Protein AF-A0A6J0XPY8-F1 (afdb_monomer_lite)

Sequence (88 aa):
MQLDFQQFLMKLEKLTDIRPIPDKEFVETYIKAYYLTENDMERWIKEHREYSTKQLTNLVNVCLGSHINKKARQKLLSAIDDIDRPKR

Foldseek 3Di:
DLVVLVVVCVVVVVVDVDPPDPCSCVVNVLVVLLVDDLVVLLVVLLVDPVDDLVSNLVSLCRSAVPPHDPVSSVVSNVSSVVSPDDDD

Radius of gyration: 15.38 Å; chains: 1; bounding box: 34×34×37 Å

Secondary structure (DSSP, 8-state):
-HHHHHHHHHHHTTT---SSPTTHHHHHHHHHHTT--HHHHHHHHHH--SS-HHHHHHHHHHHTTTTS-HHHHHHHHHHHHHHSS---

pLDDT: mean 88.81, std 11.08, range [43.78, 97.5]

Structure (mmCIF, N/CA/C/O backbone):
data_AF-A0A6J0XPY8-F1
#
_entry.id   AF-A0A6J0XPY8-F1
#
loop_
_atom_site.group_PDB
_atom_site.id
_atom_site.type_symbol
_atom_site.label_atom_id
_atom_site.label_alt_id
_atom_site.label_comp_id
_atom_site.label_asym_id
_atom_site.label_entity_id
_atom_site.label_seq_id
_atom_site.pdbx_PDB_ins_code
_atom_site.Cartn_x
_atom_site.Cartn_y
_atom_site.Cartn_z
_atom_site.occupancy
_atom_site.B_iso_or_equiv
_atom_site.auth_seq_id
_atom_site.auth_comp_id
_atom_site.auth_asym_id
_atom_site.auth_atom_id
_atom_site.pdbx_PDB_model_num
ATOM 1 N N . MET A 1 1 ? -6.295 -11.238 -0.868 1.00 85.50 1 MET A N 1
ATOM 2 C CA . MET A 1 1 ? -5.835 -10.063 -0.097 1.00 85.50 1 MET A CA 1
ATOM 3 C C . MET A 1 1 ? -6.935 -9.036 0.142 1.00 85.50 1 MET A C 1
ATOM 5 O O . MET A 1 1 ? -7.159 -8.693 1.293 1.00 85.50 1 MET A O 1
ATOM 9 N N . GLN A 1 2 ? -7.655 -8.548 -0.881 1.00 90.69 2 GLN A N 1
ATOM 10 C CA . GLN A 1 2 ? -8.718 -7.549 -0.657 1.00 90.69 2 GLN A CA 1
ATOM 11 C C . GLN A 1 2 ? -9.849 -8.065 0.253 1.00 90.69 2 GLN A C 1
ATOM 13 O O . GLN A 1 2 ? -10.243 -7.375 1.191 1.00 90.69 2 GLN A O 1
ATOM 18 N N . LEU A 1 3 ? -10.332 -9.291 0.017 1.00 95.25 3 LEU A N 1
ATOM 19 C CA . LEU A 1 3 ? -11.356 -9.915 0.864 1.00 95.25 3 LEU A CA 1
ATOM 20 C C . LEU A 1 3 ? -10.865 -10.126 2.300 1.00 95.25 3 LEU A C 1
ATOM 22 O O . LEU A 1 3 ? -11.604 -9.852 3.240 1.00 95.25 3 LEU A O 1
ATOM 26 N N . ASP A 1 4 ? -9.613 -10.552 2.475 1.00 96.69 4 ASP A N 1
ATOM 27 C CA . ASP A 1 4 ? -9.005 -10.754 3.795 1.00 96.69 4 ASP A CA 1
ATOM 28 C C . ASP A 1 4 ? -8.980 -9.450 4.602 1.00 96.69 4 ASP A C 1
ATOM 30 O O . ASP A 1 4 ? -9.355 -9.435 5.774 1.00 96.69 4 ASP A O 1
ATOM 34 N N . PHE A 1 5 ? -8.611 -8.337 3.959 1.00 96.88 5 PHE A N 1
ATOM 35 C CA . PHE A 1 5 ? -8.608 -7.024 4.599 1.00 96.88 5 PHE A CA 1
ATOM 36 C C . PHE A 1 5 ? -10.021 -6.545 4.952 1.00 96.88 5 PHE A C 1
ATOM 38 O O . PHE A 1 5 ? -10.232 -6.022 6.043 1.00 96.88 5 PHE A O 1
ATOM 45 N N . GLN A 1 6 ? -11.019 -6.796 4.098 1.00 96.44 6 GLN A N 1
ATOM 46 C CA . GLN 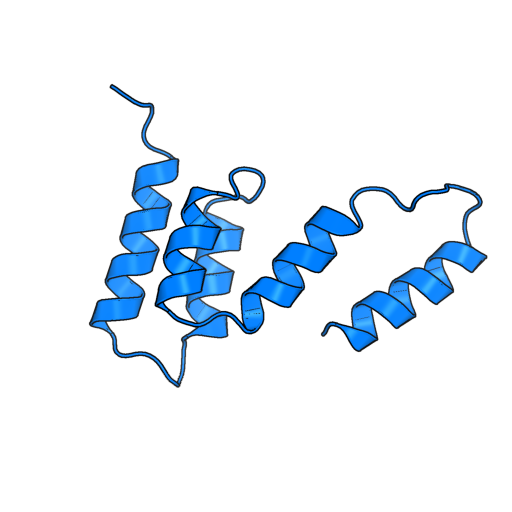A 1 6 ? -12.412 -6.508 4.456 1.00 96.44 6 GLN A CA 1
ATOM 47 C C . GLN A 1 6 ? -12.889 -7.339 5.652 1.00 96.44 6 GLN A C 1
ATOM 49 O O . GLN A 1 6 ? -13.503 -6.795 6.567 1.00 96.44 6 GLN A O 1
ATOM 54 N N . GLN A 1 7 ? -12.564 -8.634 5.692 1.00 97.50 7 GLN A N 1
ATOM 55 C CA . GLN A 1 7 ? -12.889 -9.491 6.835 1.00 97.50 7 GLN A CA 1
ATOM 56 C C . GLN A 1 7 ? -12.187 -9.032 8.117 1.00 97.50 7 GLN A C 1
ATOM 58 O O . GLN A 1 7 ? -12.782 -9.080 9.195 1.00 97.50 7 GLN A O 1
ATOM 63 N N . PHE A 1 8 ? -10.942 -8.563 8.013 1.00 96.88 8 PHE A N 1
ATOM 64 C CA . PHE A 1 8 ? -10.228 -7.948 9.127 1.00 96.88 8 PHE A CA 1
ATOM 65 C C . PHE A 1 8 ? -10.959 -6.702 9.641 1.00 96.88 8 PHE A C 1
ATOM 67 O O . PHE A 1 8 ? -11.235 -6.630 10.837 1.00 96.88 8 PHE A O 1
ATOM 74 N N . LEU A 1 9 ? -11.351 -5.777 8.757 1.00 96.75 9 LEU A N 1
ATOM 75 C CA . LEU A 1 9 ? -12.096 -4.571 9.137 1.00 96.75 9 LEU A CA 1
ATOM 76 C C . LEU A 1 9 ? -13.427 -4.909 9.819 1.00 96.75 9 LEU A C 1
ATOM 78 O O . LEU A 1 9 ? -13.691 -4.398 10.902 1.00 96.75 9 LEU A O 1
ATOM 82 N N . MET A 1 10 ? -14.214 -5.840 9.267 1.00 95.81 10 MET A N 1
ATOM 83 C CA . MET A 1 10 ? -15.489 -6.270 9.867 1.00 95.81 10 MET A CA 1
ATOM 84 C C . MET A 1 10 ? -15.323 -6.841 11.281 1.00 95.81 10 MET A C 1
ATOM 86 O O . MET A 1 10 ? -16.224 -6.728 12.115 1.00 95.81 10 MET A O 1
ATOM 90 N N . LYS A 1 11 ? -14.197 -7.511 11.554 1.00 96.81 11 LYS A N 1
ATOM 91 C CA . LYS A 1 11 ? -13.878 -8.026 12.892 1.00 96.81 11 LYS A CA 1
ATOM 92 C C . LYS A 1 11 ? -13.378 -6.912 13.805 1.00 96.81 11 LYS A C 1
ATOM 94 O O . LYS A 1 11 ? -13.828 -6.842 14.942 1.00 96.81 11 LYS A O 1
ATOM 99 N N . LEU A 1 12 ? -12.498 -6.041 13.313 1.00 96.62 12 LEU A N 1
ATOM 100 C CA . LEU A 1 12 ? -11.940 -4.923 14.072 1.00 96.62 12 LEU A CA 1
ATOM 101 C C . LEU A 1 12 ? -13.031 -3.942 14.510 1.00 96.62 12 LEU A C 1
ATOM 103 O O . LEU A 1 12 ? -13.048 -3.530 15.663 1.00 96.62 12 LEU A O 1
ATOM 107 N N . GLU A 1 13 ? -13.989 -3.644 13.634 1.00 95.12 13 GLU A N 1
ATOM 108 C CA . GLU A 1 13 ? -15.145 -2.798 13.938 1.00 95.12 13 GLU A CA 1
ATOM 109 C C . GLU A 1 13 ? -15.968 -3.329 15.125 1.00 95.12 13 GLU A C 1
ATOM 111 O O . GLU A 1 13 ? -16.530 -2.549 15.884 1.00 95.12 13 GLU A O 1
ATOM 116 N N . LYS A 1 14 ? -16.002 -4.643 15.366 1.00 95.81 14 LYS A N 1
ATOM 117 C CA . LYS A 1 14 ? -16.690 -5.211 16.541 1.00 95.81 14 LYS A CA 1
ATOM 118 C C . LYS A 1 14 ? -15.901 -5.064 17.846 1.00 95.81 14 LYS A C 1
ATOM 120 O O . LYS A 1 14 ? -16.453 -5.326 18.908 1.00 95.81 14 LYS A O 1
ATOM 125 N N . LEU A 1 15 ? -14.619 -4.706 17.767 1.00 97.38 15 LEU A N 1
ATOM 126 C CA . LEU A 1 15 ? -13.693 -4.623 18.901 1.00 97.38 15 LEU A CA 1
ATOM 127 C C . LEU A 1 15 ? -13.369 -3.178 19.309 1.00 97.38 15 LEU A C 1
ATOM 129 O O . LEU A 1 15 ? -12.713 -2.968 20.325 1.00 97.38 15 LEU A O 1
ATOM 133 N N . THR A 1 16 ? -13.784 -2.185 18.521 1.00 96.38 16 THR A N 1
ATOM 134 C CA . THR A 1 16 ? -13.519 -0.767 18.783 1.00 96.38 16 THR A CA 1
ATOM 135 C C . THR A 1 16 ? -14.663 0.112 18.297 1.00 96.38 16 THR A C 1
ATOM 137 O O . THR A 1 16 ? -15.274 -0.181 17.269 1.00 96.38 16 THR A O 1
ATOM 140 N N . ASP A 1 17 ? -14.883 1.239 18.970 1.00 96.50 17 ASP A N 1
ATOM 141 C CA . ASP A 1 17 ? -15.849 2.266 18.563 1.00 96.50 17 ASP A CA 1
ATOM 142 C C . ASP A 1 17 ? -15.241 3.338 17.640 1.00 96.50 17 ASP A C 1
ATOM 144 O O . ASP A 1 17 ? -15.950 4.220 17.159 1.00 96.50 17 ASP A O 1
ATOM 148 N N . ILE A 1 18 ? -13.933 3.278 17.350 1.00 96.12 18 ILE A N 1
ATOM 149 C CA . ILE A 1 18 ? -13.259 4.263 16.489 1.00 96.12 18 ILE A CA 1
ATOM 150 C C . ILE A 1 18 ? -13.828 4.188 15.068 1.00 96.12 18 ILE A C 1
ATOM 152 O O . ILE A 1 18 ? -13.738 3.145 14.415 1.00 96.12 18 ILE A O 1
ATOM 156 N N . ARG A 1 19 ? -14.391 5.296 14.570 1.00 93.88 19 ARG A N 1
ATOM 157 C CA . ARG A 1 19 ? -14.936 5.414 13.210 1.00 93.88 19 ARG A CA 1
ATOM 158 C C . ARG A 1 19 ? -14.593 6.778 12.587 1.00 93.88 19 ARG A C 1
ATOM 160 O O . ARG A 1 19 ? -14.848 7.792 13.234 1.00 93.88 19 ARG A O 1
ATOM 167 N N . PRO A 1 20 ? -14.086 6.820 11.334 1.00 92.38 20 PRO A N 1
ATOM 168 C CA . PRO A 1 20 ? -13.693 5.676 10.498 1.00 92.38 20 PRO A CA 1
ATOM 169 C C . PRO A 1 20 ? -12.469 4.938 11.069 1.00 92.38 20 PRO A C 1
ATOM 171 O O . PRO A 1 20 ? -11.741 5.491 11.888 1.00 92.38 20 PRO A O 1
ATOM 174 N N . ILE A 1 21 ? -12.244 3.686 10.649 1.00 95.75 21 ILE A N 1
ATOM 175 C CA . ILE A 1 21 ? -11.012 2.964 11.004 1.00 95.75 21 ILE A CA 1
ATOM 176 C C . ILE A 1 21 ? -9.813 3.738 10.423 1.00 95.75 21 ILE A C 1
ATOM 178 O O . ILE A 1 21 ? -9.789 3.950 9.204 1.00 95.75 21 ILE A O 1
ATOM 182 N N . PRO A 1 22 ? -8.842 4.165 11.255 1.00 95.62 22 PRO A N 1
ATOM 183 C CA . PRO A 1 22 ? -7.666 4.893 10.792 1.00 95.62 22 PRO A CA 1
ATOM 184 C C . PRO A 1 22 ? -6.865 4.082 9.775 1.00 95.62 22 PRO A C 1
ATOM 186 O O . PRO A 1 22 ? -6.877 2.851 9.807 1.00 95.62 22 PRO A O 1
ATOM 189 N N . ASP A 1 23 ? -6.189 4.778 8.861 1.00 95.56 23 ASP A N 1
ATOM 190 C CA . ASP A 1 23 ? -5.262 4.198 7.878 1.00 95.56 23 ASP A CA 1
ATOM 191 C C . ASP A 1 23 ? -5.860 3.108 6.971 1.00 95.56 23 ASP A C 1
ATOM 193 O O . ASP A 1 23 ? -5.143 2.399 6.259 1.00 95.56 23 ASP A O 1
ATOM 197 N N . LYS A 1 24 ? -7.194 2.989 6.929 1.00 95.94 24 LYS A N 1
ATOM 198 C CA . LYS A 1 24 ? -7.883 2.042 6.050 1.00 95.94 24 LYS A CA 1
ATOM 199 C C . LYS A 1 24 ? -7.463 2.236 4.594 1.00 95.94 24 LYS A C 1
ATOM 201 O O . LYS A 1 24 ? -7.147 1.262 3.919 1.00 95.94 24 LYS A O 1
ATOM 206 N N . GLU A 1 25 ? -7.464 3.479 4.120 1.00 95.50 25 GLU A N 1
ATOM 207 C CA . GLU A 1 25 ? -7.133 3.811 2.732 1.00 95.50 25 GLU A CA 1
ATOM 208 C C . GLU A 1 25 ? -5.659 3.543 2.405 1.00 95.50 25 GLU A C 1
ATOM 210 O O . GLU A 1 25 ? -5.364 3.048 1.317 1.00 95.50 25 GLU A O 1
ATOM 215 N N . PHE A 1 26 ? -4.756 3.775 3.365 1.00 96.56 26 PHE A N 1
ATOM 216 C CA . PHE A 1 26 ? -3.335 3.435 3.252 1.00 96.56 26 PHE A CA 1
ATOM 217 C C . PHE A 1 26 ? -3.156 1.936 2.978 1.00 96.56 26 PHE A C 1
ATOM 219 O O . PHE A 1 26 ? -2.509 1.530 2.015 1.00 96.56 26 PHE A O 1
ATOM 226 N N . VAL A 1 27 ? -3.794 1.076 3.775 1.00 96.50 27 VAL A N 1
ATOM 227 C CA . VAL A 1 27 ? -3.678 -0.377 3.579 1.00 96.50 27 VAL A CA 1
ATOM 228 C C . VAL A 1 27 ? -4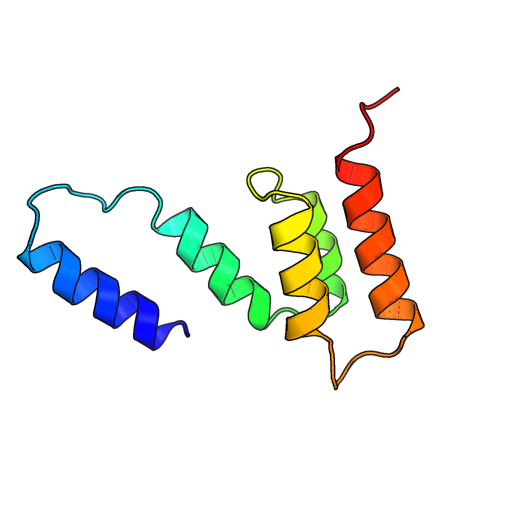.421 -0.835 2.320 1.00 96.50 27 VAL A C 1
ATOM 230 O O . VAL A 1 27 ? -3.909 -1.656 1.556 1.00 96.50 27 VAL A O 1
ATOM 233 N N . GLU A 1 28 ? -5.620 -0.307 2.077 1.00 96.12 28 GLU A N 1
ATOM 234 C CA . GLU A 1 28 ? -6.453 -0.707 0.942 1.00 96.12 28 GLU A CA 1
ATOM 235 C C . GLU A 1 28 ? -5.786 -0.384 -0.400 1.00 96.12 28 GLU A C 1
ATOM 237 O O . GLU A 1 28 ? -5.770 -1.227 -1.302 1.00 96.12 28 GLU A O 1
ATOM 242 N N . THR A 1 29 ? -5.205 0.808 -0.526 1.00 96.19 29 THR A N 1
ATOM 243 C CA . THR A 1 29 ? -4.524 1.243 -1.749 1.00 96.19 29 THR A CA 1
ATOM 244 C C . THR A 1 29 ? -3.256 0.431 -1.993 1.00 96.19 29 THR A C 1
ATOM 246 O O . THR A 1 29 ? -3.035 -0.017 -3.119 1.00 96.19 29 THR A O 1
ATOM 249 N N . TYR A 1 30 ? -2.490 0.118 -0.942 1.00 95.50 30 TYR A N 1
ATOM 250 C CA . TYR A 1 30 ? -1.337 -0.778 -1.048 1.00 95.50 30 TYR A CA 1
ATOM 251 C C . TYR A 1 30 ? -1.727 -2.193 -1.512 1.00 95.50 30 TYR A C 1
ATOM 253 O O . TYR A 1 30 ? -1.049 -2.786 -2.348 1.00 95.50 30 TYR A O 1
ATOM 261 N N . ILE A 1 31 ? -2.845 -2.742 -1.019 1.00 94.62 31 ILE A N 1
ATOM 262 C CA . ILE A 1 31 ? -3.355 -4.049 -1.469 1.00 94.62 31 ILE A CA 1
ATOM 263 C C . ILE A 1 31 ? -3.785 -3.998 -2.938 1.00 94.62 31 ILE A C 1
ATOM 265 O O . ILE A 1 31 ? -3.481 -4.921 -3.694 1.00 94.62 31 ILE A O 1
ATOM 269 N N . LYS A 1 32 ? -4.483 -2.937 -3.357 1.00 93.38 32 LYS A N 1
ATOM 270 C CA . LYS A 1 32 ? -4.909 -2.762 -4.757 1.00 93.38 32 LYS A CA 1
ATOM 271 C C . LYS A 1 32 ? -3.717 -2.656 -5.704 1.00 93.38 32 LYS A C 1
ATOM 273 O O . LYS A 1 32 ? -3.788 -3.179 -6.815 1.00 93.38 32 LYS A O 1
ATOM 278 N N . ALA A 1 33 ? -2.611 -2.074 -5.242 1.00 93.25 33 ALA A N 1
ATOM 279 C CA . ALA A 1 33 ? -1.389 -1.950 -6.022 1.00 93.25 33 ALA A CA 1
ATOM 280 C C . ALA A 1 33 ? -0.820 -3.308 -6.486 1.00 93.25 33 ALA A C 1
ATOM 282 O O . ALA A 1 33 ? -0.140 -3.371 -7.508 1.00 93.25 33 ALA A O 1
ATOM 283 N N . TYR A 1 34 ? -1.166 -4.418 -5.813 1.00 89.25 34 TYR A N 1
ATOM 284 C CA . TYR A 1 34 ? -0.767 -5.763 -6.243 1.00 89.25 34 TYR A CA 1
ATOM 285 C C . TYR A 1 34 ? -1.319 -6.212 -7.594 1.00 89.25 34 TYR A C 1
ATOM 287 O O . TYR A 1 34 ? -0.799 -7.160 -8.179 1.00 89.25 34 TYR A O 1
ATOM 295 N N . TYR A 1 35 ? -2.357 -5.545 -8.088 1.00 88.75 35 TYR A N 1
ATOM 296 C CA . TYR A 1 35 ? -3.061 -5.921 -9.311 1.00 88.75 35 TYR A CA 1
ATOM 297 C C . TYR A 1 35 ? -2.852 -4.916 -10.450 1.00 88.75 35 TYR A C 1
ATOM 299 O O . TYR A 1 35 ? -3.508 -5.019 -11.485 1.00 88.75 35 TYR A O 1
ATOM 307 N N . LEU A 1 36 ? -1.965 -3.933 -10.265 1.00 89.88 36 LEU A N 1
ATOM 308 C CA . LEU A 1 36 ? -1.677 -2.923 -11.278 1.00 89.88 36 LEU A CA 1
ATOM 309 C C . LEU A 1 36 ? -0.878 -3.501 -12.445 1.00 89.88 36 LEU A C 1
ATOM 311 O O . LEU A 1 36 ? -0.050 -4.400 -12.286 1.00 89.88 36 LEU A O 1
ATOM 315 N N . THR A 1 37 ? -1.096 -2.923 -13.625 1.00 88.06 37 THR A N 1
ATOM 316 C CA . THR A 1 37 ? -0.218 -3.151 -14.775 1.00 88.06 37 THR A CA 1
ATOM 317 C C . THR A 1 37 ? 1.141 -2.481 -14.551 1.00 88.06 37 THR A C 1
ATOM 319 O O . THR A 1 37 ? 1.294 -1.640 -13.668 1.00 88.06 37 THR A O 1
ATOM 322 N N . GLU A 1 38 ? 2.141 -2.804 -15.378 1.00 85.25 38 GLU A N 1
ATOM 323 C CA . GLU A 1 38 ? 3.454 -2.140 -15.326 1.00 85.25 38 GLU A CA 1
ATOM 324 C C . GLU A 1 38 ? 3.342 -0.610 -15.421 1.00 85.25 38 GLU A C 1
ATOM 326 O O . GLU A 1 38 ? 3.958 0.114 -14.638 1.00 85.25 38 GLU A O 1
ATOM 331 N N . ASN A 1 39 ? 2.536 -0.127 -16.371 1.00 87.19 39 ASN A N 1
ATOM 332 C CA . ASN A 1 39 ? 2.371 1.301 -16.626 1.00 87.19 39 ASN A CA 1
ATOM 333 C C . ASN A 1 39 ? 1.685 1.998 -15.448 1.00 87.19 39 ASN A C 1
ATOM 335 O O . ASN A 1 39 ? 2.115 3.074 -15.029 1.00 87.19 39 ASN A O 1
ATOM 339 N N . ASP A 1 40 ? 0.649 1.367 -14.889 1.00 92.06 40 ASP A N 1
ATOM 340 C CA . ASP A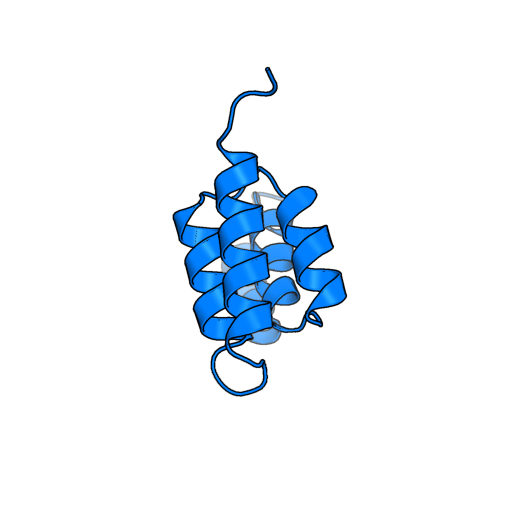 1 40 ? -0.067 1.922 -13.742 1.00 92.06 40 ASP A CA 1
ATOM 341 C C . ASP A 1 40 ? 0.799 1.891 -12.479 1.00 92.06 40 ASP A C 1
ATOM 343 O O . ASP A 1 40 ? 0.762 2.836 -11.696 1.00 92.06 40 ASP A O 1
ATOM 347 N N . MET A 1 41 ? 1.632 0.858 -12.307 1.00 91.81 41 MET A N 1
ATOM 348 C CA . MET A 1 41 ? 2.567 0.743 -11.186 1.00 91.81 41 MET A CA 1
ATOM 349 C C . MET A 1 41 ? 3.600 1.873 -11.190 1.00 91.81 41 MET A C 1
ATOM 351 O O . MET A 1 41 ? 3.876 2.455 -10.142 1.00 91.81 41 MET A O 1
ATOM 355 N N . GLU A 1 42 ? 4.162 2.224 -12.352 1.00 91.19 42 GLU A N 1
ATOM 356 C CA . GLU A 1 42 ? 5.120 3.334 -12.440 1.00 91.19 42 GLU A CA 1
ATOM 357 C C . GLU A 1 42 ? 4.487 4.657 -11.996 1.00 91.19 42 GLU A C 1
ATOM 359 O O . GLU A 1 42 ? 5.105 5.438 -11.266 1.00 91.19 42 GLU A O 1
ATOM 364 N N . ARG A 1 43 ? 3.253 4.914 -12.441 1.00 93.56 43 ARG A N 1
ATOM 365 C CA . ARG A 1 43 ? 2.502 6.105 -12.044 1.00 93.56 43 ARG A CA 1
ATOM 366 C C . ARG A 1 43 ? 2.191 6.082 -10.548 1.00 93.56 43 ARG A C 1
ATOM 368 O O . ARG A 1 43 ? 2.450 7.069 -9.865 1.00 93.56 43 ARG A O 1
ATOM 375 N N . TRP A 1 44 ? 1.710 4.948 -10.048 1.00 94.75 44 TRP A N 1
ATOM 376 C CA . TRP A 1 44 ? 1.336 4.754 -8.651 1.00 94.75 44 TRP A CA 1
ATOM 377 C C . TRP A 1 44 ? 2.517 4.996 -7.702 1.00 94.75 44 TRP A C 1
ATOM 379 O O . TRP A 1 44 ? 2.391 5.761 -6.751 1.00 94.75 44 TRP A O 1
ATOM 389 N N . ILE A 1 45 ? 3.699 4.452 -8.016 1.00 93.44 45 ILE A N 1
ATOM 390 C CA . ILE A 1 45 ? 4.934 4.673 -7.245 1.00 93.44 45 ILE A CA 1
ATOM 391 C C . ILE A 1 45 ? 5.248 6.172 -7.104 1.00 93.44 45 ILE A C 1
ATOM 393 O O . ILE A 1 45 ? 5.606 6.626 -6.023 1.00 93.44 45 ILE A O 1
ATOM 397 N N . LYS A 1 46 ? 5.082 6.963 -8.171 1.00 91.56 46 LYS A N 1
ATOM 398 C CA . LYS A 1 46 ? 5.377 8.409 -8.158 1.00 91.56 46 LYS A CA 1
ATOM 399 C C . LYS A 1 46 ? 4.355 9.232 -7.369 1.00 91.56 46 LYS A C 1
ATOM 401 O O . LYS A 1 46 ? 4.714 10.291 -6.845 1.00 91.56 46 LYS A O 1
ATOM 406 N N . GLU A 1 47 ? 3.101 8.785 -7.332 1.00 93.81 47 GLU A N 1
ATOM 407 C CA . GLU A 1 47 ? 1.992 9.470 -6.657 1.00 93.81 47 GLU A CA 1
ATOM 408 C C . GLU A 1 47 ? 1.950 9.165 -5.148 1.00 93.81 47 GLU A C 1
ATOM 410 O O . GLU A 1 47 ? 1.600 10.049 -4.368 1.00 93.81 47 GLU A O 1
ATOM 415 N N . HIS A 1 48 ? 2.384 7.972 -4.727 1.00 93.69 48 HIS A N 1
ATOM 416 C CA . HIS A 1 48 ? 2.283 7.509 -3.341 1.00 93.69 48 HIS A CA 1
ATOM 417 C C . HIS A 1 48 ? 3.604 7.610 -2.558 1.00 93.69 48 HIS A C 1
ATOM 419 O O . HIS A 1 48 ? 4.421 6.685 -2.541 1.00 93.69 48 HIS A O 1
ATOM 425 N N . ARG A 1 49 ? 3.803 8.746 -1.876 1.00 90.62 49 ARG A N 1
ATOM 426 C CA . ARG A 1 49 ? 5.017 9.067 -1.091 1.00 90.62 49 ARG A CA 1
ATOM 427 C C . ARG A 1 49 ? 4.954 8.644 0.376 1.00 90.62 49 ARG A C 1
ATOM 429 O O . ARG A 1 49 ? 5.940 8.771 1.096 1.00 90.62 49 ARG A O 1
ATOM 436 N N . GLU A 1 50 ? 3.798 8.186 0.831 1.00 93.88 50 GLU A N 1
ATOM 437 C CA . GLU A 1 50 ? 3.556 7.740 2.201 1.00 93.88 50 GLU A CA 1
ATOM 438 C C . GLU A 1 50 ? 4.188 6.373 2.513 1.00 93.88 50 GLU A C 1
ATOM 440 O O . GLU A 1 50 ? 4.344 6.015 3.680 1.00 93.88 50 GLU A O 1
ATOM 445 N N . TYR A 1 51 ? 4.573 5.607 1.487 1.00 95.12 51 TYR A N 1
ATOM 446 C CA . TYR A 1 51 ? 5.237 4.317 1.654 1.00 95.12 51 TYR A CA 1
ATOM 447 C C . TYR A 1 51 ? 6.754 4.470 1.660 1.00 95.12 51 TYR A C 1
ATOM 449 O O . TYR A 1 51 ? 7.340 5.190 0.858 1.00 95.12 51 TYR A O 1
ATOM 457 N N . SER A 1 52 ? 7.409 3.699 2.522 1.00 94.31 52 SER A N 1
ATOM 458 C CA . SER A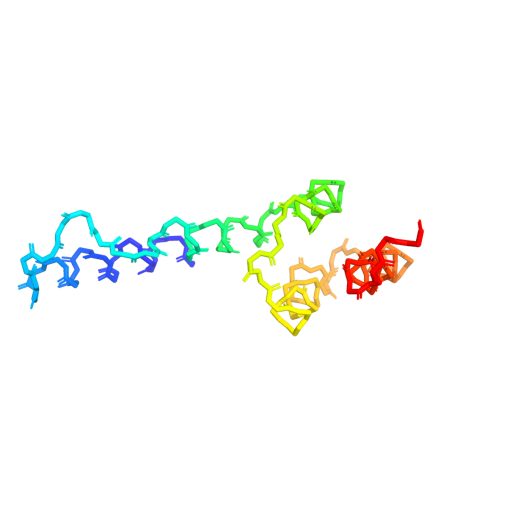 1 52 ? 8.865 3.586 2.515 1.00 94.31 52 SER A CA 1
ATOM 459 C C . SER A 1 52 ? 9.384 2.923 1.235 1.00 94.31 52 SER A C 1
ATOM 461 O O . SER A 1 52 ? 8.759 2.018 0.672 1.00 94.31 52 SER A O 1
ATOM 463 N N . THR A 1 53 ? 10.615 3.264 0.862 1.00 93.62 53 THR A N 1
ATOM 464 C CA . THR A 1 53 ? 11.399 2.635 -0.215 1.00 93.62 53 THR A CA 1
ATOM 465 C C . THR A 1 53 ? 11.384 1.108 -0.118 1.00 93.62 53 THR A C 1
ATOM 467 O O . THR A 1 53 ? 11.228 0.408 -1.120 1.00 93.62 53 THR A O 1
ATOM 470 N N . LYS A 1 54 ? 11.454 0.563 1.106 1.00 94.31 54 LYS A N 1
ATOM 471 C CA . LYS A 1 54 ? 11.376 -0.883 1.360 1.00 94.31 54 LYS A CA 1
ATOM 472 C C . LYS A 1 54 ? 10.006 -1.472 1.008 1.00 94.31 54 LYS A C 1
ATOM 474 O O . LYS A 1 54 ? 9.954 -2.549 0.415 1.00 94.31 54 LYS A O 1
ATOM 479 N N . GLN A 1 55 ? 8.913 -0.799 1.371 1.00 94.62 55 GLN A N 1
ATOM 480 C CA . GLN A 1 55 ? 7.556 -1.236 1.021 1.00 94.62 55 GLN A CA 1
ATOM 481 C C . GLN A 1 55 ? 7.373 -1.237 -0.501 1.00 94.62 55 GLN A C 1
ATOM 483 O O . GLN A 1 55 ? 7.024 -2.270 -1.067 1.00 94.62 55 GLN A O 1
ATOM 488 N N . LEU A 1 56 ? 7.727 -0.140 -1.176 1.00 94.44 56 LEU A N 1
ATOM 489 C CA . LEU A 1 56 ? 7.634 -0.033 -2.637 1.00 94.44 56 LEU A CA 1
ATOM 490 C C . LEU A 1 56 ? 8.495 -1.084 -3.358 1.00 94.44 56 LEU A C 1
ATOM 492 O O . LEU A 1 56 ? 8.038 -1.739 -4.294 1.00 94.44 56 LEU A O 1
ATOM 496 N N . THR A 1 57 ? 9.722 -1.314 -2.882 1.00 93.12 57 THR A N 1
ATOM 497 C CA . THR A 1 57 ? 10.627 -2.327 -3.450 1.00 93.12 57 THR A CA 1
ATOM 498 C C . THR A 1 57 ? 10.044 -3.733 -3.320 1.00 93.12 57 THR A C 1
ATOM 500 O O . THR A 1 57 ? 10.084 -4.519 -4.269 1.00 93.12 57 THR A O 1
ATOM 503 N N . ASN A 1 58 ? 9.476 -4.066 -2.157 1.00 92.38 58 ASN A N 1
ATOM 504 C CA . ASN A 1 58 ? 8.831 -5.359 -1.941 1.00 92.38 58 ASN A CA 1
ATOM 505 C C . ASN A 1 58 ? 7.599 -5.531 -2.831 1.00 92.38 58 ASN A C 1
ATOM 507 O O . ASN A 1 58 ? 7.434 -6.599 -3.417 1.00 92.38 58 ASN A O 1
ATOM 511 N N . LEU A 1 59 ? 6.783 -4.485 -2.977 1.00 91.56 59 LEU A N 1
ATOM 512 C CA . LEU A 1 59 ? 5.636 -4.481 -3.880 1.00 91.56 59 LEU A CA 1
ATOM 513 C C . LEU A 1 59 ? 6.080 -4.792 -5.319 1.00 91.56 59 LEU A C 1
ATOM 515 O O . LEU A 1 59 ? 5.630 -5.775 -5.897 1.00 91.56 59 LEU A O 1
ATOM 519 N N . VAL A 1 60 ? 7.053 -4.055 -5.864 1.00 91.19 60 VAL A N 1
ATOM 520 C CA . VAL A 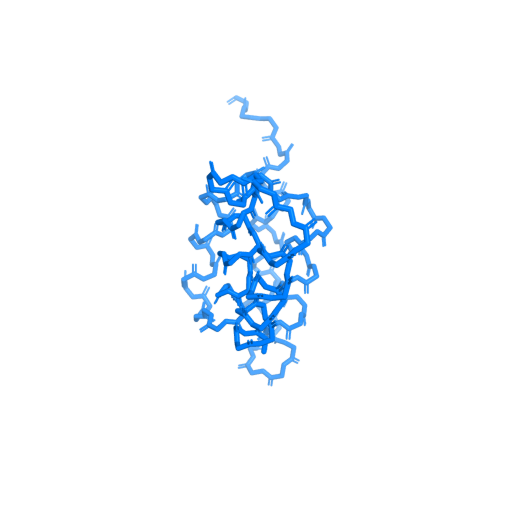1 60 ? 7.600 -4.307 -7.213 1.00 91.19 60 VAL A CA 1
ATOM 521 C C . VAL A 1 60 ? 8.133 -5.737 -7.357 1.00 91.19 60 VAL A C 1
ATOM 523 O O . VAL A 1 60 ? 7.898 -6.387 -8.374 1.00 91.19 60 VAL A O 1
ATOM 526 N N . ASN A 1 61 ? 8.831 -6.257 -6.345 1.00 88.69 61 ASN A N 1
ATOM 527 C CA . ASN A 1 61 ? 9.402 -7.603 -6.395 1.00 88.69 61 ASN A CA 1
ATOM 528 C C . ASN A 1 61 ? 8.342 -8.714 -6.375 1.00 88.69 61 ASN A C 1
ATOM 530 O O . ASN A 1 61 ? 8.536 -9.733 -7.038 1.00 88.69 61 ASN A O 1
ATOM 534 N N . VAL A 1 62 ? 7.248 -8.533 -5.630 1.00 83.81 62 VAL A N 1
ATOM 535 C CA . VAL A 1 62 ? 6.193 -9.548 -5.478 1.00 83.81 62 VAL A CA 1
ATOM 536 C C . VAL A 1 62 ? 5.166 -9.463 -6.605 1.00 83.81 62 VAL A C 1
ATOM 5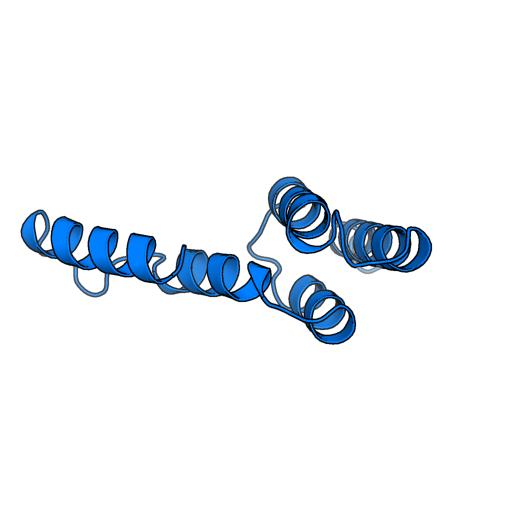38 O O . VAL A 1 62 ? 4.834 -10.487 -7.195 1.00 83.81 62 VAL A O 1
ATOM 541 N N . CYS A 1 63 ? 4.699 -8.263 -6.955 1.00 73.06 63 CYS A N 1
ATOM 542 C CA . CYS A 1 63 ? 3.651 -8.075 -7.964 1.00 73.06 63 CYS A CA 1
ATOM 543 C C . CYS A 1 63 ? 4.101 -8.481 -9.369 1.00 73.06 63 CYS A C 1
ATOM 545 O O . CYS A 1 63 ? 3.282 -8.812 -10.220 1.00 73.06 63 CYS A O 1
ATOM 547 N N . LEU A 1 64 ? 5.411 -8.439 -9.623 1.00 67.44 64 LEU A N 1
ATOM 548 C CA . LEU A 1 64 ? 5.959 -8.484 -10.978 1.00 67.44 64 LEU A CA 1
ATOM 549 C C . LEU A 1 64 ? 6.952 -9.636 -11.183 1.00 67.44 64 LEU A C 1
ATOM 551 O O . LEU A 1 64 ? 7.548 -9.754 -12.253 1.00 67.44 64 LEU A O 1
ATOM 555 N N . GLY A 1 65 ? 7.123 -10.503 -10.178 1.00 60.47 65 GLY A N 1
ATOM 556 C CA . GLY A 1 65 ? 8.161 -11.537 -10.137 1.00 60.47 65 GLY A CA 1
ATOM 557 C C . GLY A 1 65 ? 8.057 -12.638 -11.202 1.00 60.47 65 GLY A C 1
ATOM 558 O O . GLY A 1 65 ? 9.067 -13.275 -11.492 1.00 60.47 65 GLY A O 1
ATOM 559 N N . SER A 1 66 ? 6.881 -12.855 -11.806 1.00 57.97 66 SER A N 1
ATOM 560 C CA . SER A 1 66 ? 6.651 -13.959 -12.763 1.00 57.97 66 SER A CA 1
ATOM 561 C C . SER A 1 66 ? 6.192 -13.518 -14.158 1.00 57.97 66 SER A C 1
ATOM 563 O O . SER A 1 66 ? 6.398 -14.253 -15.118 1.00 57.97 66 SER A O 1
ATOM 565 N N . HIS A 1 67 ? 5.582 -12.334 -14.289 1.00 61.66 67 HIS A N 1
ATOM 566 C CA . HIS A 1 67 ? 4.893 -11.906 -15.519 1.00 61.66 67 HIS A CA 1
ATOM 567 C C . HIS A 1 67 ? 5.555 -10.727 -16.243 1.00 61.66 67 HIS A C 1
ATOM 569 O O . HIS A 1 67 ? 5.151 -10.388 -17.353 1.00 61.66 67 HIS A O 1
ATOM 575 N N . ILE A 1 68 ? 6.577 -10.111 -15.647 1.00 67.00 68 ILE A N 1
ATOM 576 C CA . ILE A 1 68 ? 7.232 -8.923 -16.190 1.00 67.00 68 ILE A CA 1
ATOM 577 C C . ILE A 1 68 ? 8.688 -9.216 -16.538 1.00 67.00 68 ILE A C 1
ATOM 579 O O . ILE A 1 68 ? 9.410 -9.905 -15.818 1.00 67.00 68 ILE A O 1
ATOM 583 N N . ASN A 1 69 ? 9.139 -8.673 -17.671 1.00 75.31 69 ASN A N 1
ATOM 584 C CA . ASN A 1 69 ? 10.522 -8.838 -18.093 1.00 75.31 69 ASN A CA 1
ATOM 585 C C . ASN A 1 69 ? 11.482 -8.084 -17.143 1.00 75.31 69 ASN A C 1
ATOM 587 O O . ASN A 1 69 ? 11.151 -7.064 -16.538 1.00 75.31 69 ASN A O 1
ATOM 591 N N . LYS A 1 70 ? 12.727 -8.555 -17.052 1.00 83.25 70 LYS A N 1
ATOM 592 C CA . LYS A 1 70 ? 13.761 -7.990 -16.165 1.00 83.25 70 LYS A CA 1
ATOM 593 C C . LYS A 1 70 ? 13.978 -6.474 -16.333 1.00 83.25 70 LYS A C 1
ATOM 595 O O . LYS A 1 70 ? 14.284 -5.795 -15.355 1.00 83.25 70 LYS A O 1
ATOM 600 N N . LYS A 1 71 ? 13.825 -5.941 -17.550 1.00 86.62 71 LYS A N 1
ATOM 601 C CA . LYS A 1 71 ? 14.031 -4.518 -17.874 1.00 86.62 71 LYS A CA 1
ATOM 602 C C . LYS A 1 71 ? 12.960 -3.636 -17.233 1.00 86.62 71 LYS A C 1
ATOM 604 O O . LYS A 1 71 ? 13.290 -2.608 -16.653 1.00 86.62 71 LYS A O 1
ATOM 609 N N . ALA A 1 72 ? 11.706 -4.058 -17.304 1.00 85.62 72 ALA A N 1
ATOM 610 C CA . ALA A 1 72 ? 10.575 -3.366 -16.699 1.00 85.62 72 ALA A CA 1
ATOM 611 C C . ALA A 1 72 ? 10.684 -3.313 -15.168 1.00 85.62 72 ALA A C 1
ATOM 613 O O . ALA A 1 72 ? 10.566 -2.246 -14.568 1.00 85.62 72 ALA A O 1
ATOM 614 N N . ARG A 1 73 ? 11.059 -4.432 -14.533 1.00 88.56 73 ARG A N 1
ATOM 615 C CA . ARG A 1 73 ? 11.366 -4.449 -13.094 1.00 88.56 73 ARG A CA 1
ATOM 616 C C . ARG A 1 73 ? 12.474 -3.457 -12.734 1.00 88.56 73 ARG A C 1
ATOM 618 O O . ARG A 1 73 ? 12.321 -2.694 -11.787 1.00 88.56 73 ARG A O 1
ATOM 625 N N . GLN A 1 74 ? 13.573 -3.445 -13.492 1.00 90.75 74 GLN A N 1
ATOM 626 C CA . GLN A 1 74 ? 14.683 -2.526 -13.233 1.00 90.75 74 GLN A CA 1
ATOM 627 C C . GLN A 1 74 ? 14.258 -1.057 -13.366 1.00 90.75 74 GLN A C 1
ATOM 629 O O . GLN A 1 74 ? 14.665 -0.237 -12.548 1.00 90.75 74 GLN A O 1
ATOM 634 N N . LYS A 1 75 ? 13.412 -0.738 -14.354 1.00 91.69 75 LYS A N 1
ATOM 635 C CA . LYS A 1 75 ? 12.856 0.607 -14.552 1.00 91.69 75 LYS A CA 1
ATOM 636 C C . LYS A 1 75 ? 12.048 1.072 -13.335 1.00 91.69 75 LYS A C 1
ATOM 638 O O . LYS A 1 75 ? 12.224 2.203 -12.893 1.00 91.69 75 LYS A O 1
ATOM 643 N N . LEU A 1 76 ? 11.204 0.204 -12.777 1.00 92.25 76 LEU A N 1
ATOM 644 C CA . LEU A 1 76 ? 10.396 0.530 -11.598 1.00 92.25 76 LEU A CA 1
ATOM 645 C C . LEU A 1 76 ? 11.247 0.713 -10.339 1.00 92.25 76 LEU A C 1
ATOM 647 O O . LEU A 1 76 ? 11.003 1.641 -9.579 1.00 92.25 76 LEU A O 1
ATOM 651 N N . LEU A 1 77 ? 12.276 -0.119 -10.144 1.00 92.62 77 LEU A N 1
ATOM 652 C CA . LEU A 1 77 ? 13.216 0.057 -9.030 1.00 92.62 77 LEU A CA 1
ATOM 653 C C . LEU A 1 77 ? 13.949 1.402 -9.121 1.00 92.62 77 LEU A C 1
ATOM 655 O O . LEU A 1 77 ? 14.021 2.121 -8.132 1.00 92.62 77 LEU A O 1
ATOM 659 N N . SER A 1 78 ? 14.399 1.795 -10.315 1.00 92.88 78 SER A N 1
ATOM 660 C CA . SER A 1 78 ? 15.002 3.118 -10.518 1.00 92.88 78 SER A CA 1
ATOM 661 C C . SER A 1 78 ? 14.022 4.266 -10.249 1.00 92.88 78 SER A C 1
ATOM 663 O O . SER A 1 78 ? 14.426 5.285 -9.700 1.00 92.88 78 SER A O 1
ATOM 665 N N . ALA A 1 79 ? 12.734 4.099 -10.573 1.00 92.19 79 ALA A N 1
ATOM 666 C CA . ALA A 1 79 ? 11.716 5.100 -10.255 1.00 92.19 79 ALA A CA 1
ATOM 667 C C . ALA A 1 79 ? 11.516 5.281 -8.740 1.00 92.19 79 ALA A C 1
ATOM 669 O O . ALA A 1 79 ? 11.223 6.391 -8.306 1.00 92.19 79 ALA A O 1
ATOM 670 N N . ILE A 1 80 ? 11.691 4.219 -7.943 1.00 93.62 80 ILE A N 1
ATOM 671 C CA . ILE A 1 80 ? 11.651 4.296 -6.475 1.00 93.62 80 ILE A CA 1
ATOM 672 C C . ILE A 1 80 ? 12.863 5.079 -5.952 1.00 93.62 80 ILE A C 1
ATOM 674 O O . ILE A 1 80 ? 12.693 5.982 -5.137 1.00 93.62 80 ILE A O 1
ATOM 678 N N . ASP A 1 81 ? 14.066 4.787 -6.453 1.00 91.12 81 ASP A N 1
ATOM 679 C CA . ASP A 1 81 ? 15.296 5.479 -6.033 1.00 91.12 81 ASP A CA 1
ATOM 680 C C . ASP A 1 81 ? 15.249 6.994 -6.313 1.00 91.12 81 ASP A C 1
ATOM 682 O O . ASP A 1 81 ? 15.839 7.794 -5.582 1.00 91.12 81 ASP A O 1
ATOM 686 N N . ASP A 1 82 ? 14.537 7.408 -7.364 1.00 87.56 82 ASP A N 1
ATOM 687 C CA . ASP A 1 82 ? 14.358 8.820 -7.711 1.00 87.56 82 ASP A CA 1
ATOM 688 C C . ASP A 1 82 ? 13.399 9.566 -6.761 1.00 87.56 82 ASP A C 1
ATOM 690 O O . ASP A 1 82 ? 13.469 10.795 -6.681 1.00 87.56 82 ASP A O 1
ATOM 694 N N . ILE A 1 83 ? 12.532 8.868 -6.015 1.00 82.81 83 ILE A N 1
ATOM 695 C CA . ILE A 1 83 ? 11.620 9.493 -5.035 1.00 82.81 83 ILE A CA 1
ATOM 696 C C . ILE A 1 83 ? 12.385 10.006 -3.813 1.00 82.81 83 ILE A C 1
ATOM 698 O O . ILE A 1 83 ? 12.068 11.088 -3.313 1.00 82.81 83 ILE A O 1
ATOM 702 N N . ASP A 1 84 ? 13.404 9.265 -3.372 1.00 71.12 84 ASP A N 1
ATOM 703 C CA . ASP A 1 84 ? 14.238 9.615 -2.214 1.00 71.12 84 ASP A CA 1
ATOM 704 C C . ASP A 1 84 ? 15.257 10.720 -2.525 1.00 71.12 84 ASP A C 1
ATOM 706 O O . ASP A 1 84 ? 15.873 11.286 -1.616 1.00 71.12 84 ASP A O 1
ATOM 710 N N . ARG A 1 85 ? 15.447 11.074 -3.803 1.00 71.69 85 ARG A N 1
ATOM 711 C CA . ARG A 1 85 ? 16.325 12.188 -4.161 1.00 71.69 85 ARG A CA 1
ATOM 712 C C . ARG A 1 85 ? 15.626 13.511 -3.838 1.00 71.69 85 ARG A C 1
ATOM 714 O O . ARG A 1 85 ? 14.583 13.808 -4.428 1.00 71.69 85 ARG A O 1
ATOM 721 N N . PRO A 1 86 ? 16.195 14.360 -2.960 1.00 56.78 86 PRO A N 1
ATOM 722 C CA . PRO A 1 86 ? 15.677 15.709 -2.784 1.00 56.78 86 PRO A CA 1
ATOM 723 C C . PRO A 1 86 ? 15.700 16.414 -4.143 1.00 56.78 86 PRO A C 1
ATOM 725 O O . PRO A 1 86 ? 16.718 16.377 -4.841 1.00 56.78 86 PRO A O 1
ATOM 728 N N . LYS A 1 87 ? 14.566 17.014 -4.534 1.00 55.97 87 LYS A N 1
ATOM 729 C CA . LYS A 1 87 ? 14.480 17.841 -5.745 1.00 55.97 87 LYS A CA 1
ATOM 730 C C . LYS A 1 87 ? 15.584 18.901 -5.656 1.00 55.97 87 LYS A C 1
ATOM 732 O O . LYS A 1 87 ? 15.537 19.737 -4.757 1.00 55.97 87 LYS A O 1
ATOM 737 N N . ARG A 1 88 ? 16.594 18.786 -6.521 1.00 43.78 88 ARG A N 1
ATOM 738 C CA . ARG A 1 88 ? 17.652 19.787 -6.692 1.00 43.78 88 ARG A CA 1
ATOM 739 C C . ARG A 1 88 ? 17.103 21.031 -7.371 1.00 43.78 88 ARG A C 1
ATOM 741 O O . ARG A 1 88 ? 16.202 20.865 -8.223 1.00 43.78 88 ARG A O 1
#

=== Feature glossary ===
Legend for the data blocks above and below:

— What the protein is —

The amino-acid sequence is the protein's primary structure: the linear order of residues from the N-terminus to the C-terminus, written in one-letter code. Everything else here — the 3D coordinates, the secondary structure, the domain annotations — is ultimately a consequence of this string.

Database cross-references. InterPro integrates a dozen domain/family signature databases into unified entries with residue-range hits. GO terms attach function/process/location labels with evidence codes. CATH codes position the fold in a four-level structural taxonomy. Organism is the NCBI-taxonomy species name.

— Where its atoms are —

The mmCIF block holds the 3D Cartesian coordinates of each backbone atom (N, Cα, C, O) in ångströms. mmCIF is the PDB's canonical archive format — a tagged-loop text representation of the atomic model.

The six renders are orthographic views along the three Cartesian axes in both directions. Representation (cartoon, sticks, or surface) and color scheme (sequence-rainbow or by-chain) vary across proteins so the training set covers all the common visualization conventions.

— Local backbone conformation —

Secondary structure is the local, repeating backbone conformation. DSSP classifies it into eight states by reading the hydrogen-bond network: three helix types (H, G, I), two β types (E, B), two non-regular types (T, S), and unstructured coil (-).

SS3 is a coarse helix/strand/coil call (letters a/b/c) made by the P-SEA algorithm from inter-Cα distances and dihedrals. It is less detailed than DSSP but needs only Cα positions.

Backbone dihedral angles. Every residue except chain termini has a φ (preceding-C → N → Cα → C) and a ψ (N → Cα → C → next-N). They are reported in degrees following the IUPAC sign convention. Secondary structure is essentially a statement about which (φ, ψ) basin each residue occupies.

— Global shape and packing —

The geometric summary reports three shape descriptors. Rg (radius of gyration) measures how spread out the Cα atoms are about their centre of mass; compact globular proteins have small Rg, elongated or unfolded ones large. Cα contacts (<8 Å, |i−j|>4) count long-range residue pairs in spatial proximity — high for tightly packed folds, near zero for rods or random coil. The bounding-box extents give the protein's footprint along x, y, z in Å.

Solvent accessibility: the surface area of each residue that a 1.4 Å water probe can touch, in Å². When only backbone atoms are present the absolute values are lower than full-atom SASA (side chains contribute most of the area) and are flagged as backbone-only.

Plot images: a contact map (which residues are close in 3D, as an N×N binary image), a Ramachandran scatter (backbone torsion angles, revealing secondary-structure composition at a glance), and — for AlphaFold structures — a PAE heatmap (pairwise prediction confidence).

— Structural neighborhood —

Foldseek's 3Di representation compresses backbone geometry into a per-residue letter drawn from a learned twenty-state alphabet. It captures the tertiary interaction pattern around each residue — which residues are packed against it in space, regardless of where they are in sequence.

Structural nearest neighbors (via Foldseek easy-search vs the PDB). Reported per hit: target PDB id, E-value, and alignment TM-score. A TM-score above ~0.5 is the conventional threshold for 'same fold'.

— Confidence and disorder —

pLDDT (predicted Local Distance Difference Test) is AlphaFold's per-residue confidence score, ranging from 0 to 100. Values above 90 indicate high confidence (typically well-packed cores); 70–90 is confident; 50–70 low confidence; below 50 usually means the region is disordered or the prediction is unreliable there. AlphaFold stores pLDDT in the mmCIF B-factor column.

For experimental (PDB) structures, the B-factor (temperature factor) quantifies the positional spread of each atom in the crystal — a combination of thermal vibration and static disorder — in units of Å². High B-factors mark flexible loops or poorly resolved regions; low B-factors mark the rigid, well-ordered core.

Predicted Aligned Error (PAE) is an AlphaFold confidence matrix: entry (i, j) is the expected error in the position of residue j, in ångströms, when the prediction is superimposed on the true structure at residue i. Low PAE within a block of residues means that block is internally rigid and well-predicted; high PAE between two blocks means their relative placement is uncertain even if each block individually is confident.